Protein AF-A0A2N1M2T2-F1 (afdb_monomer)

Solvent-accessible surface area (backbone atoms only — not comparable to full-atom values): 7630 Å² total; per-residue (Å²): 140,86,80,86,90,78,88,78,86,73,83,74,72,93,41,18,54,54,51,22,52,52,52,50,52,54,31,55,76,70,73,38,65,90,68,71,78,62,50,74,43,65,86,53,77,50,49,57,47,14,41,56,45,35,30,55,51,28,55,74,72,73,36,94,60,53,50,88,79,28,59,38,70,33,64,72,51,53,52,52,53,52,52,52,51,54,54,47,59,59,53,77,72,46,72,96,47,77,66,66,70,73,65,70,75,88,60,94,85,65,62,49,73,68,54,48,54,47,51,68,75,77,106

Mean predicted aligned error: 10.52 Å

Organism: NCBI:txid588596

Secondary structure (DSSP, 8-state):
-----------S---HHHHHHHHHHHHHHTT-GGG-S-EEE-S-HHHHHHHHHHHHHHHHTT----HHHHEEE-HHHHHHHHHHHHHHHHHHTS-SSHHHHTT--S-TT---HHHHHHHHHH-

Foldseek 3Di:
DDDDQDDDDQPDDPALLSVLVVVVVSCVVVVCQQPQQADEDAPDPSVVVNLVNNVVVCVVVVHDDDSVRRYDHDPVNVVVVVVVVVVVVVVVLDPPDPVVVVPDPDDPSPPDPVSVVVVVVPD

Sequence (123 aa):
ENTTLDFSHIEGPHSGENLASKLFEVLKEFELLQKILGISTDNASNMNKMFSKFESICEYEGIEFIAKNQRVHCLAHIINLAVQNILKTLKEEAPENENEILQENTSASTLGVIAKVSYIIYN

Nearest PDB structures (foldseek):
  7eou-assembly1_B  TM=7.323E-01  e=1.071E+00  Homo sapiens
  3dbi-assembly2_B  TM=5.634E-01  e=4.120E+00  Escherichia coli K-12
  4kv7-assembly1_A  TM=5.532E-01  e=3.399E+00  Rhodopirellula baltica SH 1

InterPro domains:
  IPR012337 Ribonuclease H-like superfamily [SSF53098] (3-88)
  IPR052035 Zinc finger BED domain-containing [PTHR46481] (3-92)

Structure (mmCIF, N/CA/C/O backbone):
data_AF-A0A2N1M2T2-F1
#
_entry.id   AF-A0A2N1M2T2-F1
#
loop_
_atom_site.group_PDB
_atom_site.id
_atom_site.type_symbol
_atom_site.label_atom_id
_atom_site.label_alt_id
_atom_site.label_comp_id
_atom_site.label_asym_id
_atom_site.label_entity_id
_atom_site.label_seq_id
_atom_site.pdbx_PDB_ins_code
_atom_site.Cartn_x
_at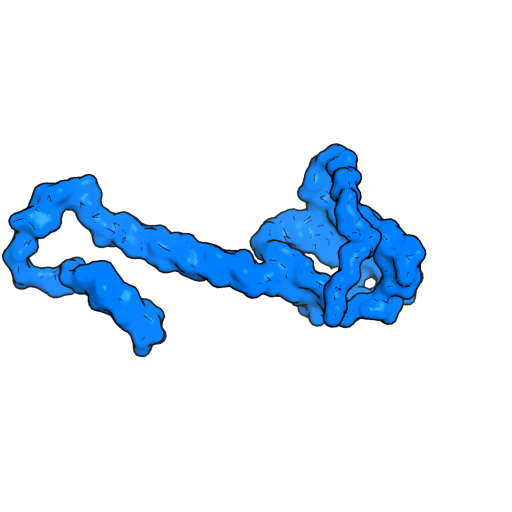om_site.Cartn_y
_atom_site.Cartn_z
_atom_site.occupancy
_atom_site.B_iso_or_equiv
_atom_site.auth_seq_id
_atom_site.auth_comp_id
_atom_site.auth_asym_id
_atom_site.auth_atom_id
_atom_site.pdbx_PDB_model_num
ATOM 1 N N . GLU A 1 1 ? -12.347 -15.871 -7.142 1.00 68.94 1 GLU A N 1
ATOM 2 C CA . GLU A 1 1 ? -13.357 -14.890 -7.584 1.00 68.94 1 GLU A CA 1
ATOM 3 C C . GLU A 1 1 ? -12.936 -13.535 -7.038 1.00 68.94 1 GLU A C 1
ATOM 5 O O . GLU A 1 1 ? -12.364 -13.514 -5.953 1.00 68.94 1 GLU A O 1
ATOM 10 N N . ASN A 1 2 ? -13.115 -12.455 -7.799 1.00 88.62 2 ASN A N 1
ATOM 11 C CA . ASN A 1 2 ? -12.691 -11.112 -7.396 1.00 88.62 2 ASN A CA 1
ATOM 12 C C . ASN A 1 2 ? -13.934 -10.239 -7.211 1.00 88.62 2 ASN A C 1
ATOM 14 O O . ASN A 1 2 ? -14.829 -10.286 -8.053 1.00 88.62 2 ASN A O 1
ATOM 18 N N . THR A 1 3 ? -13.950 -9.420 -6.159 1.00 95.25 3 THR A N 1
ATOM 19 C CA . THR A 1 3 ? -15.060 -8.510 -5.849 1.00 95.25 3 THR A CA 1
ATOM 20 C C . THR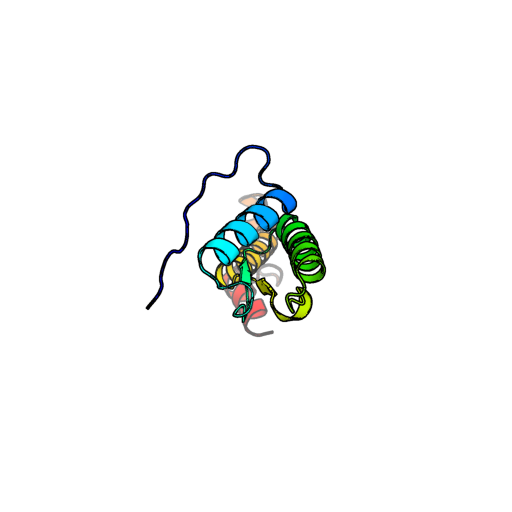 A 1 3 ? -14.548 -7.081 -5.788 1.00 95.25 3 THR A C 1
ATOM 22 O O . THR A 1 3 ? -13.612 -6.784 -5.046 1.00 95.25 3 THR A O 1
ATOM 25 N N . THR A 1 4 ? -15.169 -6.192 -6.557 1.00 96.19 4 THR A N 1
ATOM 26 C CA . THR A 1 4 ? -14.922 -4.751 -6.463 1.00 96.19 4 THR A CA 1
ATOM 27 C C . THR A 1 4 ? -15.640 -4.208 -5.235 1.00 96.19 4 THR A C 1
ATOM 29 O O . THR A 1 4 ? -16.852 -4.373 -5.125 1.00 96.19 4 THR A O 1
ATOM 32 N N . LEU A 1 5 ? -14.901 -3.570 -4.325 1.00 96.12 5 LEU A N 1
ATOM 33 C CA . LEU A 1 5 ? -15.486 -2.924 -3.146 1.00 96.12 5 LEU A CA 1
ATOM 34 C C . LEU A 1 5 ? -15.995 -1.521 -3.473 1.00 96.12 5 LEU A C 1
ATOM 36 O O . LEU A 1 5 ? -17.081 -1.148 -3.052 1.00 96.12 5 LEU A O 1
ATOM 40 N N . ASP A 1 6 ? -15.215 -0.758 -4.242 1.00 95.25 6 ASP A N 1
ATOM 41 C CA . ASP A 1 6 ? -15.530 0.630 -4.554 1.00 95.25 6 ASP A CA 1
ATOM 42 C C . ASP A 1 6 ? -14.866 1.087 -5.867 1.00 95.25 6 ASP A C 1
ATOM 44 O O . ASP A 1 6 ? -13.816 0.574 -6.267 1.00 95.25 6 ASP A O 1
ATOM 48 N N . PHE A 1 7 ? -15.484 2.068 -6.525 1.00 94.50 7 PHE A N 1
ATOM 49 C CA . PHE A 1 7 ? -14.933 2.838 -7.639 1.00 94.50 7 PHE A CA 1
ATOM 50 C C . PHE A 1 7 ? -15.254 4.318 -7.406 1.00 94.50 7 PHE A C 1
ATOM 52 O O . PHE A 1 7 ? -16.188 4.885 -7.975 1.00 94.50 7 PHE A O 1
ATOM 59 N N . SER A 1 8 ? -14.484 4.929 -6.512 1.00 87.31 8 SER A N 1
ATOM 60 C CA . SER A 1 8 ? -14.739 6.290 -6.056 1.00 87.31 8 SER A CA 1
ATOM 61 C C . SER A 1 8 ? -14.004 7.352 -6.859 1.00 87.31 8 SER A C 1
ATOM 63 O O . SER A 1 8 ? -12.833 7.210 -7.216 1.00 87.31 8 SER A O 1
ATOM 65 N N . HIS A 1 9 ? -14.683 8.481 -7.046 1.00 90.06 9 HIS A N 1
ATOM 66 C CA . HIS A 1 9 ? -14.057 9.731 -7.449 1.00 90.06 9 HIS A CA 1
ATOM 67 C C . HIS A 1 9 ? -13.401 10.393 -6.229 1.00 90.06 9 HIS A C 1
ATOM 69 O O . HIS A 1 9 ? -14.057 10.606 -5.210 1.00 90.06 9 HIS A O 1
ATOM 75 N N . ILE A 1 10 ? -12.111 10.718 -6.325 1.00 90.12 10 ILE A N 1
ATOM 76 C CA . ILE A 1 10 ? -11.381 11.421 -5.266 1.00 90.12 10 ILE A CA 1
ATOM 77 C C . ILE A 1 10 ? -11.436 12.912 -5.574 1.00 90.12 10 ILE A C 1
ATOM 79 O O . ILE A 1 10 ? -10.846 13.371 -6.548 1.00 90.12 10 ILE A O 1
ATOM 83 N N . GLU A 1 11 ? -12.152 13.669 -4.748 1.00 83.19 11 GLU A N 1
ATOM 84 C CA . GLU A 1 11 ? -12.212 15.120 -4.891 1.00 83.19 11 GLU A CA 1
ATOM 85 C C . GLU A 1 11 ? -10.881 15.776 -4.487 1.00 83.19 11 GLU A C 1
ATOM 87 O O . GLU A 1 11 ? -10.261 15.429 -3.479 1.00 83.19 11 GLU A O 1
ATOM 92 N N . GLY A 1 12 ? -10.441 16.758 -5.277 1.00 86.44 12 GLY A N 1
ATOM 93 C CA . GLY A 1 12 ? -9.180 17.462 -5.051 1.00 86.44 12 GLY A CA 1
ATOM 94 C C . GLY A 1 12 ? -7.952 16.732 -5.619 1.00 86.44 12 GLY A C 1
ATOM 95 O O . GLY A 1 12 ? -8.064 15.952 -6.563 1.00 86.44 12 GLY A O 1
ATOM 96 N N . PRO A 1 13 ? -6.738 17.022 -5.110 1.00 85.69 13 PRO A N 1
ATOM 97 C CA . PRO A 1 13 ? -5.515 16.411 -5.622 1.00 85.69 13 PRO A CA 1
ATOM 98 C C . PRO A 1 13 ? -5.500 14.894 -5.412 1.00 85.69 13 PRO A C 1
ATOM 100 O O . PRO A 1 13 ? -5.856 14.408 -4.339 1.00 85.69 13 PRO A O 1
ATOM 103 N N . HIS A 1 14 ? -4.971 14.145 -6.380 1.00 85.81 14 HIS A N 1
ATOM 104 C CA . HIS A 1 14 ? -4.688 12.708 -6.240 1.00 85.81 14 HIS A CA 1
ATOM 105 C C . HIS A 1 14 ? -3.413 12.466 -5.404 1.00 85.81 14 HIS A C 1
ATOM 107 O O . HIS A 1 14 ? -2.472 11.778 -5.816 1.00 85.81 14 HIS A O 1
ATOM 113 N N . SER A 1 15 ? -3.346 13.116 -4.241 1.00 91.94 15 SER A N 1
ATOM 114 C CA . SER A 1 15 ? -2.260 12.970 -3.281 1.00 91.94 15 SER A CA 1
ATOM 115 C C . SER A 1 15 ? -2.309 11.590 -2.625 1.00 91.94 15 SER A C 1
ATOM 117 O O . SER A 1 15 ? -3.355 10.938 -2.574 1.00 91.94 15 SER A O 1
ATOM 119 N N . GLY A 1 16 ? -1.166 11.138 -2.103 1.00 94.12 16 GLY A N 1
ATOM 120 C CA . GLY A 1 16 ? -1.122 9.874 -1.368 1.00 94.12 16 GLY A CA 1
ATOM 121 C C . GLY A 1 16 ? -2.008 9.917 -0.123 1.00 94.12 16 GLY A C 1
ATOM 122 O O . GLY A 1 16 ? -2.657 8.937 0.214 1.00 94.12 16 GLY A O 1
ATOM 123 N N . GLU A 1 17 ? -2.098 11.078 0.518 1.00 95.12 17 GLU A N 1
ATOM 124 C CA . GLU A 1 17 ? -2.895 11.301 1.714 1.00 95.12 17 GLU A CA 1
ATOM 125 C C . GLU A 1 17 ? -4.398 11.147 1.448 1.00 95.12 17 GLU A C 1
ATOM 127 O O . GLU A 1 17 ? -5.083 10.481 2.221 1.00 95.12 17 GLU A O 1
ATOM 132 N N . ASN A 1 18 ? -4.901 11.693 0.335 1.00 94.44 18 ASN A N 1
ATOM 133 C CA . ASN A 1 18 ? -6.310 11.553 -0.043 1.00 94.44 18 ASN A CA 1
ATOM 134 C C . ASN A 1 18 ? -6.652 10.101 -0.396 1.00 94.44 18 ASN A C 1
ATOM 136 O O . ASN A 1 18 ? -7.693 9.591 0.013 1.00 94.44 18 ASN A O 1
ATOM 140 N N . LEU A 1 19 ? -5.744 9.414 -1.096 1.00 95.69 19 LEU A N 1
ATOM 141 C CA . LEU A 1 19 ? -5.880 7.988 -1.392 1.00 95.69 19 LEU A CA 1
ATOM 142 C C . LEU A 1 19 ? -5.923 7.139 -0.117 1.00 95.69 19 LEU A C 1
ATOM 144 O O . LEU A 1 19 ? -6.746 6.234 -0.022 1.00 95.69 19 LEU A O 1
ATOM 148 N N . ALA A 1 20 ? -5.073 7.440 0.867 1.00 96.75 20 ALA A N 1
ATOM 149 C CA . ALA A 1 20 ? -5.023 6.714 2.133 1.00 96.75 20 ALA A CA 1
ATOM 150 C C . ALA A 1 20 ? -6.321 6.871 2.930 1.00 96.75 20 ALA A C 1
ATOM 152 O O . ALA A 1 20 ? -6.874 5.878 3.400 1.00 96.75 20 ALA A O 1
ATOM 153 N N . SER A 1 21 ? -6.828 8.104 3.042 1.00 95.81 21 SER A N 1
ATOM 154 C CA . SER A 1 21 ? -8.106 8.375 3.706 1.00 95.81 21 SER A CA 1
ATOM 155 C C . SER A 1 21 ? -9.248 7.634 3.017 1.00 95.81 21 SER A C 1
ATOM 157 O O . SER A 1 21 ? -10.021 6.950 3.683 1.00 95.81 21 SER A O 1
ATOM 159 N N . LYS A 1 22 ? -9.312 7.688 1.680 1.00 96.25 22 LYS A N 1
ATOM 160 C CA . LYS A 1 22 ? -10.385 7.023 0.941 1.00 96.25 22 LYS A CA 1
ATOM 161 C C . LYS A 1 22 ? -10.316 5.499 1.050 1.00 96.25 22 LYS A C 1
ATOM 163 O O . LYS A 1 22 ? -11.340 4.852 1.244 1.00 96.25 22 LYS A O 1
ATOM 168 N N . LEU A 1 23 ? -9.116 4.921 0.979 1.00 96.75 23 LEU A N 1
ATOM 169 C CA . LEU A 1 23 ? -8.913 3.488 1.192 1.00 96.75 23 LEU A CA 1
ATOM 170 C C . LEU A 1 23 ? -9.369 3.061 2.592 1.00 96.75 23 LEU A C 1
ATOM 172 O O . LEU A 1 23 ? -10.043 2.043 2.731 1.00 96.75 23 LEU A O 1
ATOM 176 N N . PHE A 1 24 ? -9.025 3.840 3.619 1.00 97.38 24 PHE A N 1
ATOM 177 C CA . PHE A 1 24 ? -9.447 3.571 4.989 1.00 97.38 24 PHE A CA 1
ATOM 178 C C . PHE A 1 24 ? -10.970 3.593 5.140 1.00 97.38 24 PHE A C 1
ATOM 180 O O . PHE A 1 24 ? -11.523 2.666 5.725 1.00 97.38 24 PHE A O 1
ATOM 187 N N . GLU A 1 25 ? -11.649 4.600 4.582 1.00 96.94 25 GLU A N 1
ATOM 188 C CA . GLU A 1 25 ? -13.115 4.693 4.601 1.00 96.94 25 GLU A CA 1
ATOM 189 C C . GLU A 1 25 ? -13.773 3.448 4.001 1.00 96.94 25 GLU A C 1
ATOM 191 O O . GLU A 1 25 ? -14.623 2.839 4.649 1.00 96.94 25 GLU A O 1
ATOM 196 N N . VAL A 1 26 ? -13.327 3.023 2.814 1.00 97.25 26 VAL A N 1
ATOM 197 C CA . VAL A 1 26 ? -13.857 1.826 2.145 1.00 97.25 26 VAL A CA 1
ATOM 198 C C . VAL A 1 26 ? -13.604 0.584 2.997 1.00 97.25 26 VAL A C 1
ATOM 200 O O . VAL A 1 26 ? -14.519 -0.175 3.293 1.00 97.25 26 VAL A O 1
ATOM 203 N N . LEU A 1 27 ? -12.375 0.362 3.467 1.00 97.31 27 LEU A N 1
ATOM 204 C CA . LEU A 1 27 ? -12.080 -0.822 4.280 1.00 97.31 27 LEU A CA 1
ATOM 205 C C . LEU A 1 27 ? -12.833 -0.825 5.619 1.00 97.31 27 LEU A C 1
ATOM 207 O O . LEU A 1 27 ? -13.135 -1.904 6.135 1.00 97.31 27 LEU A O 1
ATOM 211 N N . LYS A 1 28 ? -13.141 0.352 6.177 1.00 97.44 28 LYS A N 1
ATOM 212 C CA . LYS A 1 28 ? -13.965 0.504 7.381 1.00 97.44 28 LYS A CA 1
ATOM 213 C C . LYS A 1 28 ? -15.420 0.137 7.112 1.00 97.44 28 LYS A C 1
ATOM 215 O O . LYS A 1 28 ? -15.982 -0.633 7.882 1.00 97.44 28 LYS A O 1
ATOM 220 N N . GLU A 1 29 ? -15.996 0.641 6.022 1.00 97.62 29 GLU A N 1
ATOM 221 C CA . GLU A 1 29 ? -17.377 0.363 5.605 1.00 97.62 29 GLU A CA 1
ATOM 222 C C . GLU A 1 29 ? -17.632 -1.138 5.413 1.00 97.62 29 GLU A C 1
ATOM 224 O O . GLU A 1 29 ? -18.667 -1.651 5.827 1.00 97.62 29 GLU A O 1
ATOM 229 N N . PHE A 1 30 ? -16.655 -1.856 4.855 1.00 97.25 30 PHE A N 1
ATOM 230 C CA . PHE A 1 30 ? -16.749 -3.298 4.612 1.00 97.25 30 PHE A CA 1
ATOM 231 C C . PHE A 1 30 ? -16.214 -4.174 5.765 1.00 97.25 30 PHE A C 1
ATOM 233 O O . PHE A 1 30 ? -16.140 -5.393 5.615 1.00 97.25 30 PHE A O 1
ATOM 240 N N . GLU A 1 31 ? -15.820 -3.589 6.903 1.00 97.31 31 GLU A N 1
ATOM 241 C CA . GLU A 1 31 ? -15.265 -4.310 8.066 1.00 97.31 31 GLU A CA 1
ATOM 242 C C . GLU A 1 31 ? -14.027 -5.181 7.731 1.00 97.31 31 GLU A C 1
ATOM 244 O O . GLU A 1 31 ? -13.848 -6.305 8.222 1.00 97.31 31 GLU A O 1
ATOM 249 N N . LEU A 1 32 ? -13.146 -4.660 6.870 1.00 97.06 32 LEU A N 1
ATOM 250 C CA . LEU A 1 32 ? -11.962 -5.358 6.348 1.00 97.06 32 LEU A CA 1
ATOM 251 C C . LEU A 1 32 ? -10.633 -4.885 6.944 1.00 97.06 32 LEU A C 1
ATOM 253 O O . LEU A 1 32 ? -9.606 -5.509 6.687 1.00 97.06 32 LEU A O 1
ATOM 257 N N . LEU A 1 33 ? -10.631 -3.825 7.754 1.00 96.75 33 LEU A N 1
ATOM 258 C CA . LEU A 1 33 ? -9.409 -3.221 8.301 1.00 96.75 33 LEU A CA 1
ATOM 259 C C . LEU A 1 33 ? -8.496 -4.213 9.047 1.00 96.75 33 LEU A C 1
ATOM 261 O O . LEU A 1 33 ? -7.282 -4.138 8.914 1.00 96.75 33 LEU A O 1
ATOM 265 N N . GLN A 1 34 ? -9.067 -5.184 9.765 1.00 95.75 34 GLN A N 1
ATOM 266 C CA . GLN A 1 34 ? -8.315 -6.215 10.505 1.00 95.75 34 GLN A CA 1
ATOM 267 C C . GLN A 1 34 ? -7.960 -7.452 9.654 1.00 95.75 34 GLN A C 1
ATOM 269 O O . GLN A 1 34 ? -7.448 -8.444 10.165 1.00 95.75 34 GLN A O 1
ATOM 274 N N . LYS A 1 35 ? -8.289 -7.445 8.356 1.00 95.75 35 LYS A N 1
ATOM 275 C CA . LYS A 1 35 ? -8.159 -8.596 7.442 1.00 95.75 35 LYS A CA 1
ATOM 276 C C . LYS A 1 35 ? -7.229 -8.296 6.263 1.00 95.75 35 LYS A C 1
ATOM 278 O O . LYS A 1 35 ? -7.292 -8.962 5.229 1.00 95.75 35 LYS A O 1
ATOM 283 N N . ILE A 1 36 ? -6.371 -7.287 6.400 1.00 95.75 36 ILE A N 1
ATOM 284 C CA . ILE A 1 36 ? -5.468 -6.847 5.337 1.00 95.75 36 ILE A CA 1
ATOM 285 C C . ILE A 1 36 ? -4.241 -7.762 5.297 1.00 95.75 36 ILE A C 1
ATOM 287 O O . ILE A 1 36 ? -3.316 -7.626 6.095 1.00 95.75 36 ILE A O 1
ATOM 291 N N . LEU A 1 37 ? -4.202 -8.671 4.322 1.00 95.81 37 LEU A N 1
ATOM 292 C CA . LEU A 1 37 ? -3.001 -9.469 4.046 1.00 95.81 37 LEU A CA 1
ATOM 293 C C . LEU A 1 37 ? -1.936 -8.660 3.296 1.00 95.81 37 LEU A C 1
ATOM 295 O O . LEU A 1 37 ? -0.745 -8.799 3.550 1.00 95.81 37 LEU A O 1
ATOM 299 N N . GLY A 1 38 ? -2.364 -7.825 2.353 1.00 95.94 38 GLY A N 1
ATOM 300 C CA . GLY A 1 38 ? -1.477 -7.000 1.551 1.00 95.94 38 GLY A CA 1
ATOM 301 C C . GLY A 1 38 ? -2.252 -6.115 0.587 1.00 95.94 38 GLY A C 1
ATOM 302 O O . GLY A 1 38 ? -3.375 -6.434 0.196 1.00 95.94 38 GLY A O 1
ATOM 303 N N . ILE A 1 39 ? -1.647 -4.995 0.210 1.00 96.81 39 ILE A N 1
ATOM 304 C CA . ILE A 1 39 ? -2.211 -4.014 -0.714 1.00 96.81 39 ILE A CA 1
ATOM 305 C C . ILE A 1 39 ? -1.255 -3.892 -1.893 1.00 96.81 39 ILE A C 1
ATOM 307 O O . ILE A 1 39 ? -0.069 -3.594 -1.710 1.00 96.81 39 ILE A O 1
ATOM 311 N N . SER A 1 40 ? -1.776 -4.111 -3.105 1.00 95.62 40 SER A N 1
ATOM 312 C CA . SER A 1 40 ? -1.005 -3.910 -4.328 1.00 95.62 40 SER A CA 1
ATOM 313 C C . SER A 1 40 ? -1.333 -2.584 -5.001 1.00 95.62 40 SER A C 1
ATOM 315 O O . SER A 1 40 ? -2.497 -2.285 -5.253 1.00 95.62 40 SER A O 1
ATOM 317 N N . THR A 1 41 ? -0.298 -1.802 -5.307 1.00 95.31 41 THR A N 1
ATOM 318 C CA .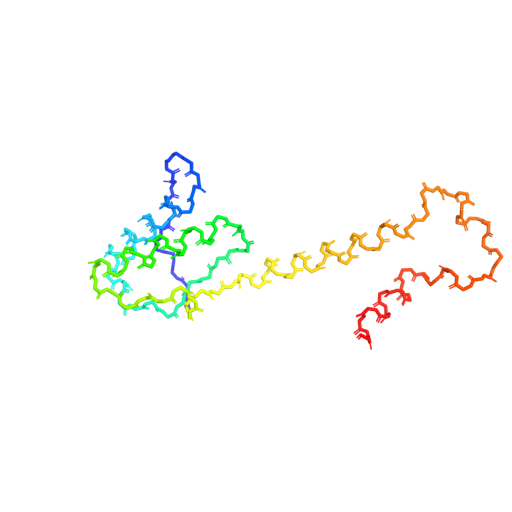 THR A 1 41 ? -0.401 -0.519 -6.020 1.00 95.31 41 THR A CA 1
ATOM 319 C C . THR A 1 41 ? 0.634 -0.450 -7.136 1.00 95.31 41 THR A C 1
ATOM 321 O O . THR A 1 41 ? 1.576 -1.245 -7.174 1.00 95.31 41 THR A O 1
ATOM 324 N N . ASP A 1 42 ? 0.510 0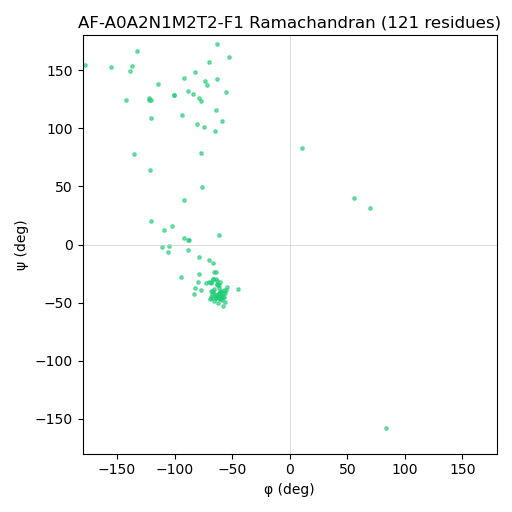.515 -8.042 1.00 92.44 42 ASP A N 1
ATOM 325 C CA . ASP A 1 42 ? 1.590 0.816 -8.982 1.00 92.44 42 ASP A CA 1
ATOM 326 C C . ASP A 1 42 ? 2.866 1.306 -8.257 1.00 92.44 42 ASP A C 1
ATOM 328 O O . ASP A 1 42 ? 2.904 1.492 -7.033 1.00 92.44 42 ASP A O 1
ATOM 332 N N . ASN A 1 43 ? 3.958 1.460 -9.011 1.00 88.38 43 ASN A N 1
ATOM 333 C CA . ASN A 1 43 ? 5.236 1.932 -8.474 1.00 88.38 43 ASN A CA 1
ATOM 334 C C . ASN A 1 43 ? 5.377 3.461 -8.572 1.00 88.38 43 ASN A C 1
ATOM 336 O O . ASN A 1 43 ? 6.450 3.972 -8.890 1.00 88.38 43 ASN A O 1
ATOM 340 N N . ALA A 1 44 ? 4.295 4.201 -8.335 1.00 89.00 44 ALA A N 1
ATOM 341 C CA . ALA A 1 44 ? 4.333 5.655 -8.335 1.00 89.00 44 ALA A CA 1
ATOM 342 C C . ALA A 1 44 ? 4.826 6.208 -6.984 1.00 89.00 44 ALA A C 1
ATOM 344 O O . ALA A 1 44 ? 4.600 5.637 -5.914 1.00 89.00 44 ALA A O 1
ATOM 345 N N . SER A 1 45 ? 5.513 7.352 -7.014 1.00 88.25 45 SER A N 1
ATOM 346 C CA . SER A 1 45 ? 6.117 7.956 -5.816 1.00 88.25 45 SER A CA 1
ATOM 347 C C . SER A 1 45 ? 5.082 8.436 -4.792 1.00 88.25 45 SER A C 1
ATOM 349 O O . SER A 1 45 ? 5.344 8.403 -3.589 1.00 88.25 45 SER A O 1
ATOM 351 N N . ASN A 1 46 ? 3.889 8.834 -5.239 1.00 90.44 46 ASN A N 1
ATOM 352 C CA . ASN A 1 46 ? 2.769 9.193 -4.365 1.00 90.44 46 ASN A CA 1
ATOM 353 C C . ASN A 1 46 ? 2.240 7.991 -3.562 1.00 90.44 46 ASN A C 1
ATOM 355 O O . ASN A 1 46 ? 1.730 8.203 -2.462 1.00 90.44 46 ASN A O 1
ATOM 359 N N . MET A 1 47 ? 2.438 6.749 -4.025 1.00 94.38 47 MET A N 1
ATOM 360 C CA . MET A 1 47 ? 2.093 5.559 -3.239 1.00 94.38 47 MET A CA 1
ATOM 361 C C . MET A 1 47 ? 2.916 5.469 -1.953 1.00 94.38 47 MET A C 1
ATOM 363 O O . MET A 1 47 ? 2.391 5.030 -0.939 1.00 94.38 47 MET A O 1
ATOM 367 N N . ASN A 1 48 ? 4.160 5.965 -1.930 1.00 94.44 48 ASN A N 1
ATOM 368 C CA . ASN A 1 48 ? 4.945 6.012 -0.690 1.00 94.44 48 ASN A CA 1
ATOM 369 C C . ASN A 1 48 ? 4.233 6.848 0.386 1.00 94.44 48 ASN A C 1
ATOM 371 O O . ASN A 1 48 ? 4.098 6.404 1.521 1.00 94.44 48 ASN A O 1
ATOM 375 N N . LYS A 1 49 ? 3.721 8.027 0.007 1.00 95.88 49 LYS A N 1
ATOM 376 C CA . LYS A 1 49 ? 2.954 8.896 0.913 1.00 95.88 49 LYS A CA 1
ATOM 377 C C . LYS A 1 49 ? 1.635 8.257 1.337 1.00 95.88 49 LYS A C 1
ATOM 379 O O . LYS A 1 49 ? 1.259 8.377 2.498 1.00 95.88 49 LYS A O 1
ATOM 384 N N . MET A 1 50 ? 0.965 7.563 0.413 1.00 97.06 50 MET A N 1
ATOM 385 C CA . MET A 1 50 ? -0.270 6.833 0.703 1.00 97.06 50 MET A CA 1
ATOM 386 C C . MET A 1 50 ? -0.050 5.794 1.801 1.00 97.06 50 MET A C 1
ATOM 388 O O . MET A 1 50 ? -0.718 5.850 2.827 1.00 97.06 50 MET A O 1
ATOM 392 N N . PHE A 1 51 ? 0.944 4.919 1.641 1.00 98.00 51 PHE A N 1
ATOM 393 C CA . PHE A 1 51 ? 1.239 3.883 2.628 1.00 98.00 51 PHE A CA 1
ATOM 394 C C . PHE A 1 51 ? 1.665 4.456 3.982 1.00 98.00 51 PHE A C 1
ATOM 396 O O . PHE A 1 51 ? 1.158 3.992 4.997 1.00 98.00 51 PHE A O 1
ATOM 403 N N . SER A 1 52 ? 2.522 5.485 4.014 1.00 97.56 52 SER A N 1
ATOM 404 C CA . SER A 1 52 ? 2.896 6.139 5.277 1.00 97.56 52 SER A CA 1
ATOM 405 C C . SER A 1 52 ? 1.687 6.746 5.987 1.00 97.56 52 SER A C 1
ATOM 407 O O . SER A 1 52 ? 1.538 6.592 7.194 1.00 97.56 52 SER A O 1
ATOM 409 N N . LYS A 1 53 ? 0.790 7.411 5.247 1.00 97.88 53 LYS A N 1
ATOM 410 C CA . LYS A 1 53 ? -0.421 7.991 5.832 1.00 97.88 53 LYS A CA 1
ATOM 411 C C . LYS A 1 53 ? -1.388 6.910 6.315 1.00 97.88 53 LYS A C 1
ATOM 413 O O . LYS A 1 53 ? -1.954 7.064 7.393 1.00 97.88 53 LYS A O 1
ATOM 418 N N . PHE A 1 54 ? -1.577 5.849 5.536 1.00 98.31 54 PHE A N 1
ATOM 419 C CA . PHE A 1 54 ? -2.466 4.743 5.880 1.00 98.31 54 PHE A CA 1
ATOM 420 C C . PHE A 1 54 ? -1.977 3.998 7.128 1.00 98.31 54 PHE A C 1
ATOM 422 O O . PHE A 1 54 ? -2.761 3.782 8.042 1.00 98.31 54 PHE A O 1
ATOM 429 N N . GLU A 1 55 ? -0.674 3.720 7.221 1.00 98.31 55 GLU A N 1
ATOM 430 C CA . GLU A 1 55 ? -0.036 3.138 8.409 1.00 98.31 55 GLU A CA 1
ATOM 431 C C . GLU A 1 55 ? -0.270 3.997 9.661 1.00 98.31 55 GLU A C 1
ATOM 433 O O . GLU A 1 55 ? -0.719 3.474 10.676 1.00 98.31 55 GLU A O 1
ATOM 438 N N . SER A 1 56 ? -0.103 5.324 9.574 1.00 98.31 56 SER A N 1
ATOM 439 C CA . SER A 1 56 ? -0.417 6.225 10.697 1.00 98.31 56 SER A CA 1
ATOM 440 C C . SER A 1 56 ? -1.902 6.231 11.089 1.00 98.31 56 SER A C 1
ATOM 442 O O . SER A 1 56 ? -2.222 6.394 12.264 1.00 98.31 56 SER A O 1
ATOM 444 N N . ILE A 1 57 ? -2.822 6.094 10.125 1.00 98.19 57 ILE A N 1
ATOM 445 C CA . ILE A 1 57 ? -4.262 5.989 10.420 1.00 98.19 57 ILE A CA 1
ATOM 446 C C . ILE A 1 57 ? -4.551 4.660 11.132 1.00 98.19 57 ILE A C 1
ATOM 448 O O . ILE A 1 57 ? -5.260 4.647 12.135 1.00 98.19 57 ILE A O 1
ATOM 452 N N . CYS A 1 58 ? -3.982 3.554 10.645 1.00 97.81 58 CYS A N 1
ATOM 453 C CA . CYS A 1 58 ? -4.129 2.241 11.265 1.00 97.81 58 CYS A CA 1
ATOM 454 C C . CYS A 1 58 ? -3.585 2.220 12.697 1.00 97.81 58 CYS A C 1
ATOM 456 O O . CYS A 1 58 ? -4.275 1.732 13.587 1.00 97.81 58 CYS A O 1
ATOM 458 N N . GLU A 1 59 ? -2.408 2.803 12.935 1.00 97.44 59 GLU A N 1
ATOM 459 C CA . GLU A 1 59 ? -1.819 2.915 14.274 1.00 97.44 59 GLU A CA 1
ATOM 460 C C . GLU A 1 59 ? -2.748 3.666 15.240 1.00 97.44 59 GLU A C 1
ATOM 462 O O . GLU A 1 59 ? -3.001 3.194 16.348 1.00 97.44 59 GLU A O 1
ATOM 467 N N . TYR A 1 60 ? -3.319 4.793 14.801 1.00 97.38 60 TYR A N 1
ATOM 468 C CA . TYR A 1 60 ? -4.265 5.575 15.602 1.00 97.38 60 TYR A CA 1
ATOM 469 C C . TYR A 1 60 ? -5.538 4.790 15.966 1.00 97.38 60 TYR A C 1
ATOM 471 O O . TYR A 1 60 ? -6.046 4.916 17.078 1.00 97.38 60 TYR A O 1
ATOM 479 N N . GLU A 1 61 ? -6.037 3.956 15.053 1.00 96.75 61 GLU A N 1
ATOM 480 C CA . GLU A 1 61 ? -7.251 3.148 15.245 1.00 96.75 61 GLU A CA 1
ATOM 481 C C . GLU A 1 61 ? -6.964 1.770 15.886 1.00 96.75 61 GLU A C 1
ATOM 483 O O . GLU A 1 61 ? -7.878 0.959 16.040 1.00 96.75 61 GLU A O 1
ATOM 488 N N . GLY A 1 62 ? -5.711 1.480 16.264 1.00 96.75 62 GLY A N 1
ATOM 489 C CA . GLY A 1 62 ? -5.321 0.206 16.880 1.00 96.75 62 GLY A CA 1
ATOM 490 C C . GLY A 1 62 ? -5.375 -0.994 15.925 1.00 96.75 62 GLY A C 1
ATOM 491 O O . GLY A 1 62 ? -5.684 -2.112 16.342 1.00 96.75 62 GLY A O 1
ATOM 492 N N . ILE A 1 63 ? -5.116 -0.769 14.638 1.00 96.88 63 ILE A N 1
ATOM 493 C CA . ILE A 1 63 ? -5.090 -1.789 13.584 1.00 96.88 63 ILE A CA 1
ATOM 494 C C . ILE A 1 63 ? -3.638 -2.158 13.288 1.00 96.88 63 ILE A C 1
ATOM 496 O O . ILE A 1 63 ? -2.811 -1.289 13.011 1.00 96.88 63 ILE A O 1
ATOM 500 N N . GLU A 1 64 ? -3.332 -3.455 13.300 1.00 95.94 64 GLU A N 1
ATOM 501 C CA . GLU A 1 64 ? -2.003 -3.944 12.938 1.00 95.94 64 GLU A CA 1
ATOM 502 C C . GLU A 1 64 ? -1.802 -3.858 11.420 1.00 95.94 64 GLU A C 1
ATOM 504 O O . GLU A 1 64 ? -2.282 -4.687 10.643 1.00 95.94 64 GLU A O 1
ATOM 509 N N . PHE A 1 65 ? -1.077 -2.831 10.991 1.00 97.19 65 PHE A N 1
ATOM 510 C CA . PHE A 1 65 ? -0.665 -2.662 9.609 1.00 97.19 65 PHE A CA 1
ATOM 511 C C . PHE A 1 65 ? 0.746 -2.083 9.564 1.00 97.19 65 PHE A C 1
ATOM 513 O O . PHE A 1 65 ? 1.004 -1.025 10.128 1.00 97.19 65 PHE A O 1
ATOM 520 N N . ILE A 1 66 ? 1.652 -2.774 8.875 1.00 96.81 66 ILE A N 1
ATOM 521 C CA . ILE A 1 66 ? 3.033 -2.366 8.643 1.00 96.81 66 ILE A CA 1
ATOM 522 C C . ILE A 1 66 ? 3.246 -2.275 7.135 1.00 96.81 66 ILE A C 1
ATOM 524 O O . ILE A 1 66 ? 3.351 -3.290 6.435 1.00 96.81 66 ILE A O 1
ATOM 528 N N . ALA A 1 67 ? 3.381 -1.053 6.623 1.00 96.19 67 ALA A N 1
ATOM 529 C CA . ALA A 1 6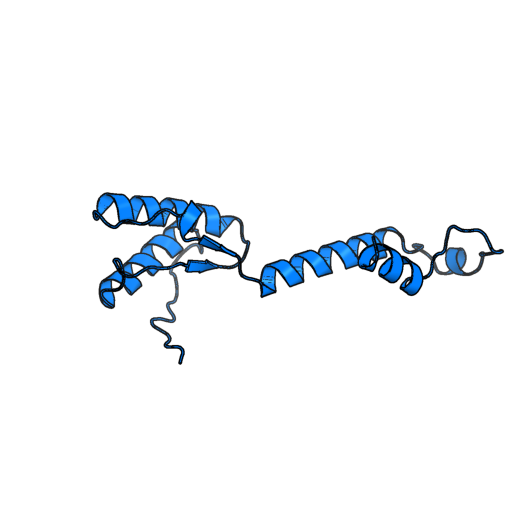7 ? 3.479 -0.782 5.191 1.00 96.19 67 ALA A CA 1
ATOM 530 C C . ALA A 1 67 ? 4.617 -1.572 4.530 1.00 96.19 67 ALA A C 1
ATOM 532 O O . ALA A 1 67 ? 4.461 -2.107 3.434 1.00 96.19 67 ALA A O 1
ATOM 533 N N . LYS A 1 68 ? 5.755 -1.699 5.220 1.00 95.56 68 LYS A N 1
ATOM 534 C CA . LYS A 1 68 ? 6.921 -2.455 4.741 1.00 95.56 68 LYS A CA 1
ATOM 535 C C . LYS A 1 68 ? 6.622 -3.940 4.493 1.00 95.56 68 LYS A C 1
ATOM 537 O O . LYS A 1 68 ? 7.231 -4.530 3.607 1.00 95.56 68 LYS A O 1
ATOM 542 N N . ASN A 1 69 ? 5.714 -4.530 5.267 1.00 95.75 69 ASN A N 1
ATOM 543 C CA . ASN A 1 69 ? 5.411 -5.960 5.213 1.00 95.75 69 ASN A CA 1
ATOM 544 C C . ASN A 1 69 ? 4.222 -6.267 4.293 1.00 95.75 69 ASN A C 1
ATOM 546 O O . ASN A 1 69 ? 4.151 -7.355 3.733 1.00 95.75 69 ASN A O 1
ATOM 550 N N . GLN A 1 70 ? 3.295 -5.317 4.144 1.00 95.94 70 GLN A N 1
ATOM 551 C CA . GLN A 1 70 ? 2.014 -5.523 3.458 1.00 95.94 70 GLN A CA 1
ATOM 552 C C . GLN A 1 70 ? 1.897 -4.763 2.127 1.00 95.94 70 GLN A C 1
ATOM 554 O O . GLN A 1 70 ? 0.894 -4.909 1.429 1.00 95.94 70 GLN A O 1
ATOM 559 N N . ARG A 1 71 ? 2.897 -3.972 1.721 1.00 95.62 71 ARG A N 1
ATOM 560 C CA . ARG A 1 71 ? 2.923 -3.333 0.398 1.00 95.62 71 ARG A CA 1
ATOM 561 C C . ARG A 1 71 ? 3.468 -4.273 -0.674 1.00 95.62 71 ARG A C 1
ATOM 563 O O . ARG A 1 71 ? 4.583 -4.773 -0.564 1.00 95.62 71 ARG A O 1
ATOM 570 N N . VAL A 1 72 ? 2.730 -4.401 -1.777 1.00 95.19 72 VAL A N 1
ATOM 571 C CA . VAL A 1 72 ? 3.142 -5.165 -2.963 1.00 95.19 72 VAL A CA 1
ATOM 572 C C . VAL A 1 72 ? 3.143 -4.267 -4.201 1.00 95.19 72 VAL A C 1
ATOM 574 O O . VAL A 1 72 ? 2.133 -3.670 -4.561 1.00 95.19 72 VAL A O 1
ATOM 577 N N . HIS A 1 73 ? 4.262 -4.180 -4.914 1.00 94.00 73 HIS A N 1
ATOM 578 C CA . HIS A 1 73 ? 4.298 -3.443 -6.180 1.00 94.00 73 HIS A CA 1
ATOM 579 C C . HIS A 1 73 ? 3.580 -4.220 -7.291 1.00 94.00 73 HIS A C 1
ATOM 581 O O . HIS A 1 73 ? 3.714 -5.438 -7.402 1.00 94.00 73 HIS A O 1
ATOM 587 N N . CYS A 1 74 ? 2.838 -3.515 -8.143 1.00 95.44 74 CYS A N 1
ATOM 588 C CA . CYS A 1 74 ? 2.141 -4.107 -9.278 1.00 95.44 74 CYS A CA 1
ATOM 589 C C . CYS A 1 74 ? 3.144 -4.687 -10.287 1.00 95.44 74 CYS A C 1
ATOM 591 O O . CYS A 1 74 ? 3.893 -3.945 -10.928 1.00 95.44 74 CYS A O 1
ATOM 593 N N . LEU A 1 75 ? 3.119 -6.011 -10.475 1.00 93.75 75 LEU A N 1
ATOM 594 C CA . LEU A 1 75 ? 4.031 -6.721 -11.378 1.00 93.75 75 LEU A CA 1
ATOM 595 C C . LEU A 1 75 ? 3.975 -6.182 -12.813 1.00 93.75 75 LEU A C 1
ATOM 597 O O . LEU A 1 75 ? 5.015 -5.982 -13.434 1.00 93.75 75 LEU A O 1
ATOM 601 N N . ALA A 1 76 ? 2.777 -5.891 -13.327 1.00 91.81 76 ALA A N 1
ATOM 602 C CA . ALA A 1 76 ? 2.614 -5.344 -14.673 1.00 91.81 76 ALA A CA 1
ATOM 603 C C . ALA A 1 76 ? 3.345 -4.000 -14.834 1.00 91.81 76 ALA A C 1
ATOM 605 O O . ALA A 1 76 ? 4.003 -3.764 -15.847 1.00 91.81 76 ALA A O 1
ATOM 606 N N . HIS A 1 77 ? 3.291 -3.144 -13.811 1.00 89.62 77 HIS A N 1
ATOM 607 C CA . HIS A 1 77 ? 4.004 -1.873 -13.822 1.00 89.62 77 HIS A CA 1
ATOM 608 C C . HIS A 1 77 ? 5.527 -2.074 -13.767 1.00 89.62 77 HIS A C 1
ATOM 610 O O . HIS A 1 77 ? 6.254 -1.401 -14.495 1.00 89.62 77 HIS A O 1
ATOM 616 N N . ILE A 1 78 ? 6.018 -3.028 -12.968 1.00 92.75 78 ILE A N 1
ATOM 617 C CA . ILE A 1 78 ? 7.448 -3.377 -12.916 1.00 92.75 78 ILE A CA 1
ATOM 618 C C . ILE A 1 78 ? 7.951 -3.877 -14.277 1.00 92.75 78 ILE A C 1
ATOM 620 O O . ILE A 1 78 ? 8.990 -3.416 -14.747 1.00 92.75 78 ILE A O 1
ATOM 624 N N . ILE A 1 79 ? 7.196 -4.755 -14.945 1.00 93.44 79 ILE A N 1
ATOM 625 C CA . ILE A 1 79 ? 7.530 -5.241 -16.292 1.00 93.44 79 ILE A CA 1
ATOM 626 C C . ILE A 1 79 ? 7.588 -4.074 -17.282 1.00 93.44 79 ILE A C 1
ATOM 628 O O . ILE A 1 79 ? 8.544 -3.960 -18.046 1.00 93.44 79 ILE A O 1
ATOM 632 N N . ASN A 1 80 ? 6.603 -3.176 -17.243 1.00 92.38 80 ASN A N 1
ATOM 633 C CA . ASN A 1 80 ? 6.583 -2.000 -18.107 1.00 92.38 80 ASN A CA 1
ATOM 634 C C . ASN A 1 80 ? 7.814 -1.097 -17.888 1.00 92.38 80 ASN A C 1
ATOM 636 O O . ASN A 1 80 ? 8.438 -0.683 -18.861 1.00 92.38 80 ASN A O 1
ATOM 640 N N . LEU A 1 81 ? 8.217 -0.843 -16.637 1.00 91.50 81 LEU A N 1
ATOM 641 C CA . LEU A 1 81 ? 9.438 -0.081 -16.341 1.00 91.50 81 LEU A CA 1
ATOM 642 C C . LEU A 1 81 ? 10.701 -0.774 -16.871 1.00 91.50 81 LEU A C 1
ATOM 644 O O . LEU A 1 81 ? 11.558 -0.118 -17.462 1.00 91.50 81 LEU A O 1
ATOM 648 N N . ALA A 1 82 ? 10.808 -2.095 -16.703 1.00 92.38 82 ALA A N 1
ATOM 649 C CA . ALA A 1 82 ? 11.940 -2.863 -17.215 1.00 92.38 82 ALA A CA 1
ATOM 650 C C . ALA A 1 82 ? 12.048 -2.758 -18.747 1.00 92.38 82 ALA A C 1
ATOM 652 O O . ALA A 1 82 ? 13.116 -2.446 -19.271 1.00 92.38 82 ALA A O 1
ATOM 653 N N . VAL A 1 83 ? 10.933 -2.933 -19.463 1.00 91.25 83 VAL A N 1
ATOM 654 C CA . VAL A 1 83 ? 10.889 -2.811 -20.929 1.00 91.25 83 VAL A CA 1
ATOM 655 C C . VAL A 1 83 ? 11.245 -1.397 -21.384 1.00 91.25 83 VAL A C 1
ATOM 657 O O . VAL A 1 83 ? 12.032 -1.240 -22.314 1.00 91.25 83 VAL A O 1
ATOM 660 N N . GLN A 1 84 ? 10.712 -0.361 -20.730 1.00 90.00 84 GLN A N 1
ATOM 661 C CA . GLN A 1 84 ? 11.034 1.027 -21.074 1.00 90.00 84 GLN A CA 1
ATOM 662 C C . GLN A 1 84 ? 12.527 1.330 -20.914 1.00 90.00 84 GLN A C 1
ATOM 664 O O . GLN A 1 84 ? 13.111 1.971 -21.788 1.00 90.00 84 GLN A O 1
ATOM 669 N N . ASN A 1 85 ? 13.158 0.826 -19.850 1.00 88.62 85 ASN A N 1
ATOM 670 C CA . ASN A 1 85 ? 14.598 0.975 -19.646 1.00 88.62 85 ASN A CA 1
ATOM 671 C C . ASN A 1 85 ? 15.405 0.266 -20.741 1.00 88.62 85 ASN A C 1
ATOM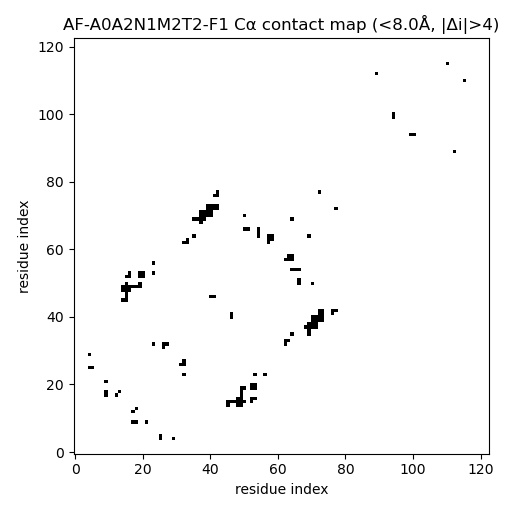 673 O O . ASN A 1 85 ? 16.294 0.881 -21.322 1.00 88.62 85 ASN A O 1
ATOM 677 N N . ILE A 1 86 ? 15.053 -0.979 -21.085 1.00 86.38 86 ILE A N 1
ATOM 678 C CA . ILE A 1 86 ? 15.715 -1.727 -22.168 1.00 86.38 86 ILE A CA 1
ATOM 679 C C . ILE A 1 86 ? 15.598 -0.969 -23.495 1.00 86.38 86 ILE A C 1
ATOM 681 O O . ILE A 1 86 ? 16.589 -0.770 -24.193 1.00 86.38 86 ILE A O 1
ATOM 685 N N . LEU A 1 87 ? 14.395 -0.501 -23.841 1.00 86.19 87 LEU A N 1
ATOM 686 C CA . LEU A 1 87 ? 14.167 0.245 -25.080 1.00 86.19 87 LEU A CA 1
ATOM 687 C C . LEU A 1 87 ? 14.944 1.563 -25.122 1.00 86.19 87 LEU A C 1
ATOM 689 O O . LEU A 1 87 ? 15.375 1.972 -26.198 1.00 86.19 87 LEU A O 1
ATOM 693 N N . LYS A 1 88 ? 15.120 2.231 -23.978 1.00 84.44 88 LYS A N 1
ATOM 694 C CA . LYS A 1 88 ? 15.908 3.460 -23.886 1.00 84.44 88 LYS A CA 1
ATOM 695 C C . LYS A 1 88 ? 17.386 3.192 -24.173 1.00 84.44 88 LYS A C 1
ATOM 697 O O . LYS A 1 88 ? 17.939 3.854 -25.043 1.00 84.44 88 LYS A O 1
ATOM 702 N N . THR A 1 89 ? 17.977 2.173 -23.547 1.00 79.69 89 THR A N 1
ATOM 703 C CA . THR A 1 89 ? 19.364 1.757 -23.822 1.00 79.69 89 THR A CA 1
ATOM 704 C C . THR A 1 89 ? 19.567 1.397 -25.293 1.00 79.69 89 THR A C 1
ATOM 706 O O . THR A 1 89 ? 20.544 1.808 -25.905 1.00 79.69 89 THR A O 1
ATOM 709 N N . LEU A 1 90 ? 18.612 0.687 -25.900 1.00 77.75 90 LEU A N 1
ATOM 710 C CA . LEU A 1 90 ? 18.697 0.330 -27.319 1.00 77.75 90 LEU A CA 1
ATOM 711 C C . LEU A 1 90 ? 18.599 1.541 -28.261 1.00 77.75 90 LEU A C 1
ATOM 713 O O . LEU A 1 90 ? 19.155 1.493 -29.355 1.00 77.75 90 LEU A O 1
ATOM 717 N N . LYS A 1 91 ? 17.883 2.604 -27.868 1.00 70.88 91 LYS A N 1
ATOM 718 C CA . LYS A 1 91 ? 17.729 3.833 -28.664 1.00 70.88 91 LYS A CA 1
ATOM 719 C C . LYS A 1 91 ? 18.903 4.796 -28.526 1.00 70.88 91 LYS A C 1
ATOM 721 O O . LYS A 1 91 ? 19.257 5.422 -29.513 1.00 70.88 91 LYS A O 1
ATOM 726 N N . GLU A 1 92 ? 19.488 4.922 -27.337 1.00 61.16 92 GLU A N 1
ATOM 727 C CA . GLU A 1 92 ? 20.648 5.800 -27.093 1.00 61.16 92 GLU A CA 1
ATOM 728 C C . GLU A 1 92 ? 21.915 5.323 -27.829 1.00 61.16 92 GLU A C 1
ATOM 730 O O . GLU A 1 92 ? 22.845 6.096 -28.022 1.00 61.16 92 GLU A O 1
ATOM 735 N N . GLU A 1 93 ? 21.931 4.071 -28.291 1.00 54.44 93 GLU A N 1
ATOM 736 C CA . GLU A 1 93 ? 23.018 3.475 -29.076 1.00 54.44 93 GLU A CA 1
ATOM 737 C C . GLU A 1 93 ? 22.653 3.240 -30.554 1.00 54.44 93 GLU A C 1
ATOM 739 O O . GLU A 1 93 ? 23.340 2.482 -31.246 1.00 54.44 93 GLU A O 1
ATOM 744 N N . ALA A 1 94 ? 21.541 3.808 -31.031 1.00 50.56 94 ALA A N 1
ATOM 745 C CA . ALA A 1 94 ? 21.176 3.761 -32.440 1.00 50.56 94 ALA A CA 1
ATOM 746 C C . ALA A 1 94 ? 21.815 4.961 -33.165 1.00 50.56 94 ALA A C 1
ATOM 748 O O . ALA A 1 94 ? 21.696 6.079 -32.664 1.00 50.56 94 ALA A O 1
ATOM 749 N N . PRO A 1 95 ? 22.475 4.760 -34.320 1.00 53.81 95 PRO A N 1
ATOM 750 C CA . PRO A 1 95 ? 23.048 5.863 -35.085 1.00 53.81 95 PRO A CA 1
ATOM 751 C C . PRO A 1 95 ? 21.971 6.907 -35.410 1.00 53.81 95 PRO A C 1
ATOM 753 O O . PRO A 1 95 ? 20.878 6.562 -35.867 1.00 53.81 95 PRO A O 1
ATOM 756 N N . GLU A 1 96 ? 22.264 8.185 -35.152 1.00 54.78 96 GLU A N 1
ATOM 757 C CA . GLU A 1 96 ? 21.299 9.289 -35.300 1.00 54.78 96 GLU A CA 1
ATOM 758 C C . GLU A 1 96 ? 20.968 9.586 -36.771 1.00 54.78 96 GLU A C 1
ATOM 760 O O . GLU A 1 96 ? 20.009 10.301 -37.070 1.00 54.78 96 GLU A O 1
ATOM 765 N N . ASN A 1 97 ? 21.752 9.042 -37.706 1.00 52.75 97 ASN A N 1
ATOM 766 C CA . ASN A 1 97 ? 21.565 9.243 -39.132 1.00 52.75 97 ASN A CA 1
ATOM 767 C C . ASN A 1 97 ? 21.740 7.952 -39.947 1.00 52.75 97 ASN A C 1
ATOM 769 O O . ASN A 1 97 ? 22.476 7.030 -39.603 1.00 52.75 97 ASN A O 1
ATOM 773 N N . GLU A 1 98 ? 21.070 7.936 -41.094 1.00 51.94 98 GLU A N 1
ATOM 774 C CA . GLU A 1 98 ? 21.056 6.839 -42.066 1.00 51.94 98 GLU A CA 1
ATOM 775 C C . GLU A 1 98 ? 22.447 6.581 -42.681 1.00 51.94 98 GLU A C 1
ATOM 777 O O . GLU A 1 98 ? 22.743 5.476 -43.130 1.00 51.94 98 GLU A O 1
ATOM 782 N N . ASN A 1 99 ? 23.321 7.594 -42.681 1.00 52.94 99 ASN A N 1
ATOM 783 C CA . ASN A 1 99 ? 24.653 7.534 -43.284 1.00 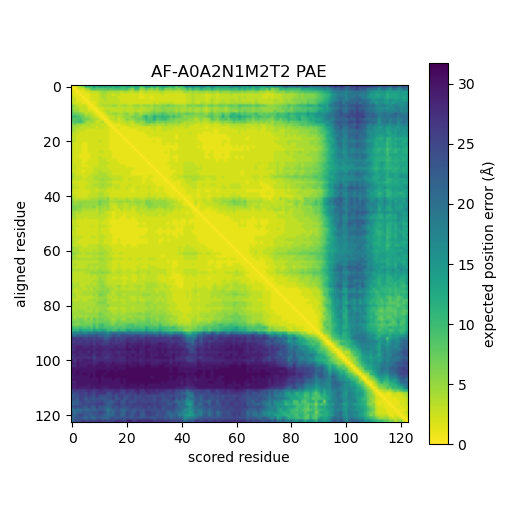52.94 99 ASN A CA 1
ATOM 784 C C . ASN A 1 99 ? 25.680 6.798 -42.404 1.00 52.94 99 ASN A C 1
ATOM 786 O O . ASN A 1 99 ? 26.630 6.235 -42.944 1.00 52.94 99 ASN A O 1
ATOM 790 N N . GLU A 1 100 ? 25.489 6.753 -41.083 1.00 52.75 100 GLU A N 1
ATOM 791 C CA . GLU A 1 100 ? 26.301 5.968 -40.141 1.00 52.75 100 GLU A CA 1
ATOM 792 C C . GLU A 1 100 ? 26.057 4.463 -40.310 1.00 52.75 100 GLU A C 1
ATOM 794 O O . GLU A 1 100 ? 26.990 3.673 -40.208 1.00 52.75 100 GLU A O 1
ATOM 799 N N . ILE A 1 101 ? 24.832 4.076 -40.682 1.00 51.94 101 ILE A N 1
ATOM 800 C CA . ILE A 1 101 ? 24.444 2.685 -40.971 1.00 51.94 101 ILE A CA 1
ATOM 801 C C . ILE A 1 101 ? 25.120 2.179 -42.260 1.00 51.94 101 ILE A C 1
ATOM 803 O O . ILE A 1 101 ? 25.435 0.998 -42.395 1.00 51.94 101 ILE A O 1
ATOM 807 N N . LEU A 1 102 ? 25.360 3.071 -43.226 1.00 49.97 102 LEU A N 1
ATOM 808 C CA . LEU A 1 102 ? 25.876 2.722 -44.555 1.00 49.97 102 LEU A CA 1
ATOM 809 C C . LEU A 1 102 ? 27.414 2.699 -44.648 1.00 49.97 102 LEU A C 1
ATOM 811 O O . LEU A 1 102 ? 27.944 2.309 -45.688 1.00 49.97 102 LEU A O 1
ATOM 815 N N . GLN A 1 103 ? 28.140 3.082 -43.589 1.00 49.69 103 GLN A N 1
ATOM 816 C CA . GLN A 1 103 ? 29.613 3.059 -43.546 1.00 49.69 103 GLN A CA 1
ATOM 817 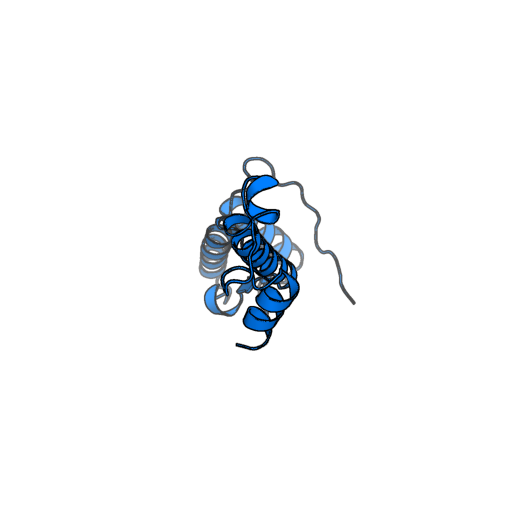C C . GLN A 1 103 ? 30.212 1.875 -42.766 1.00 49.69 103 GLN A C 1
ATOM 819 O O . GLN A 1 103 ? 31.406 1.876 -42.457 1.00 49.69 103 GLN A O 1
ATOM 824 N N . GLU A 1 104 ? 29.442 0.823 -42.488 1.00 45.12 104 GLU A N 1
ATOM 825 C CA . GLU A 1 104 ? 29.961 -0.373 -41.819 1.00 45.12 104 GLU A CA 1
ATOM 826 C C . GLU A 1 104 ? 30.775 -1.271 -42.764 1.00 45.12 104 GLU A C 1
ATOM 828 O O . GLU A 1 104 ? 30.360 -2.345 -43.197 1.00 45.12 104 GLU A O 1
ATOM 833 N N . ASN A 1 105 ? 32.025 -0.876 -43.006 1.00 43.56 105 ASN A N 1
ATOM 834 C CA . ASN A 1 105 ? 33.085 -1.867 -43.132 1.00 43.56 105 ASN A CA 1
ATOM 835 C C . ASN A 1 105 ? 33.239 -2.552 -41.769 1.00 43.56 105 ASN A C 1
ATOM 837 O O . ASN A 1 105 ? 33.877 -2.013 -40.870 1.00 43.56 105 ASN A O 1
ATOM 841 N 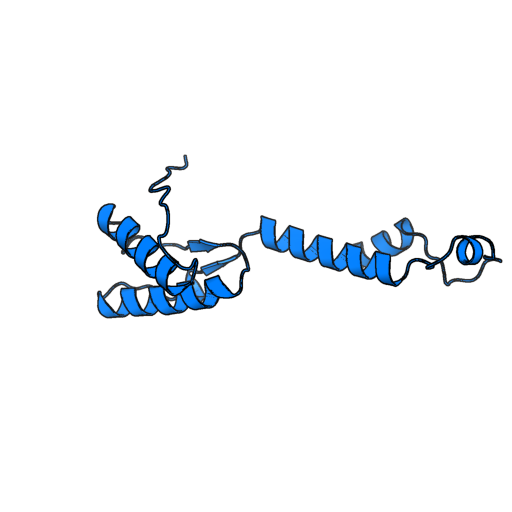N . THR A 1 106 ? 32.602 -3.719 -41.637 1.00 49.06 106 THR A N 1
ATOM 842 C CA . THR A 1 106 ? 32.852 -4.802 -40.667 1.00 49.06 106 THR A CA 1
ATOM 843 C C . THR A 1 106 ? 33.827 -4.438 -39.536 1.00 49.06 106 THR A C 1
ATOM 845 O O . THR A 1 106 ? 35.014 -4.759 -39.589 1.00 49.06 106 THR A O 1
ATOM 848 N N . SER A 1 107 ? 33.334 -3.792 -38.483 1.00 41.72 107 SER A N 1
ATOM 849 C CA . SER A 1 107 ? 34.039 -3.720 -37.202 1.00 41.72 107 SER A CA 1
ATOM 850 C C . SER A 1 107 ? 33.033 -3.893 -36.066 1.00 41.72 107 SER A C 1
ATOM 852 O O . SER A 1 107 ? 31.850 -3.612 -36.226 1.00 41.72 107 SER A O 1
ATOM 854 N N . ALA A 1 108 ? 33.485 -4.473 -34.953 1.00 46.31 108 ALA A N 1
ATOM 855 C CA . ALA A 1 108 ? 32.684 -5.097 -33.892 1.00 46.31 108 ALA A CA 1
ATOM 856 C C . ALA A 1 108 ? 31.684 -4.185 -33.139 1.00 46.31 108 ALA A C 1
ATOM 858 O O . ALA A 1 108 ? 31.109 -4.608 -32.138 1.00 46.31 108 ALA A O 1
ATOM 859 N N . SER A 1 109 ? 31.473 -2.949 -33.590 1.00 43.97 109 SER A N 1
ATOM 860 C CA . SER A 1 109 ? 30.606 -1.949 -32.966 1.00 43.97 109 SER A CA 1
ATOM 861 C C . SER A 1 109 ? 29.116 -2.146 -33.236 1.00 43.97 109 SER A C 1
ATOM 863 O O . SER A 1 109 ? 28.301 -1.530 -32.556 1.00 43.97 109 SER A O 1
ATOM 865 N N . THR A 1 110 ? 28.741 -3.031 -34.159 1.00 48.34 110 THR A N 1
ATOM 866 C CA . THR A 1 110 ? 27.335 -3.205 -34.545 1.00 48.34 110 THR A CA 1
ATOM 867 C C . THR A 1 110 ? 26.896 -4.633 -34.307 1.00 48.34 110 THR A C 1
ATOM 869 O O . THR A 1 110 ? 26.536 -5.381 -35.215 1.00 48.34 110 THR A O 1
ATOM 872 N N . LEU A 1 111 ? 26.896 -5.047 -33.037 1.00 52.03 111 LEU A N 1
ATOM 873 C CA . LEU A 1 111 ? 25.981 -6.115 -32.659 1.00 52.03 111 LEU A CA 1
ATOM 874 C C . LEU A 1 111 ? 24.578 -5.591 -32.993 1.00 52.03 111 LEU A C 1
ATOM 876 O O . LEU A 1 111 ? 24.081 -4.677 -32.339 1.00 52.03 111 LEU A O 1
ATOM 880 N N . GLY A 1 112 ? 23.966 -6.111 -34.059 1.00 60.03 112 GLY A N 1
ATOM 881 C CA . GLY A 1 112 ? 22.600 -5.752 -34.428 1.00 60.03 112 GLY A CA 1
ATOM 882 C C . GLY A 1 112 ? 21.648 -5.938 -33.242 1.00 60.03 112 GLY A C 1
ATOM 883 O O . GLY A 1 112 ? 21.955 -6.671 -32.300 1.00 60.03 112 GLY A O 1
ATOM 884 N N . VAL A 1 113 ? 20.473 -5.302 -33.285 1.00 56.94 113 VAL A N 1
ATOM 885 C CA . VAL A 1 113 ? 19.471 -5.322 -32.195 1.00 56.94 113 VAL A CA 1
ATOM 886 C C . VAL A 1 113 ? 19.256 -6.733 -31.618 1.00 56.94 113 VAL A C 1
ATOM 888 O O . VAL A 1 113 ? 19.169 -6.898 -30.406 1.00 56.94 113 VAL A O 1
ATOM 891 N N . ILE A 1 114 ? 19.272 -7.769 -32.466 1.00 59.75 114 ILE A N 1
ATOM 892 C CA . ILE A 1 114 ? 19.149 -9.185 -32.073 1.00 59.75 114 ILE A CA 1
ATOM 893 C C . ILE A 1 114 ? 20.313 -9.660 -31.186 1.00 59.75 114 ILE A C 1
ATOM 895 O O . ILE A 1 114 ? 20.094 -10.342 -30.184 1.00 59.75 114 ILE A O 1
ATOM 899 N N . ALA A 1 115 ? 21.550 -9.305 -31.528 1.00 62.44 115 ALA A N 1
ATOM 900 C CA . ALA A 1 115 ? 22.734 -9.704 -30.777 1.00 62.44 115 ALA A CA 1
ATOM 901 C C . ALA A 1 115 ? 22.832 -8.946 -29.436 1.00 62.44 115 ALA A C 1
ATOM 903 O O . ALA A 1 115 ? 23.214 -9.539 -28.430 1.00 62.44 115 ALA A O 1
ATOM 904 N N . LYS A 1 116 ? 22.376 -7.683 -29.385 1.00 63.16 116 LYS A N 1
ATOM 905 C CA . LYS A 1 116 ? 22.255 -6.901 -28.137 1.00 63.16 116 LYS A CA 1
ATOM 906 C C . LYS A 1 116 ? 21.182 -7.457 -27.199 1.00 63.16 116 LYS A C 1
ATOM 908 O O . LYS A 1 116 ? 21.439 -7.650 -26.015 1.00 63.16 116 LYS A O 1
ATOM 913 N N . VAL A 1 117 ? 19.999 -7.774 -27.733 1.00 63.88 117 VAL A N 1
ATOM 914 C CA . VAL A 1 117 ? 18.920 -8.419 -26.965 1.00 63.88 117 VAL A CA 1
ATOM 915 C C . VAL A 1 117 ? 19.379 -9.777 -26.431 1.00 63.88 117 VAL A C 1
ATOM 917 O O . VAL A 1 117 ? 19.133 -10.086 -25.271 1.00 63.88 117 VAL A O 1
ATOM 920 N N . SER A 1 118 ? 20.113 -10.554 -27.233 1.00 62.75 118 SER A N 1
ATOM 921 C CA . SER A 1 118 ? 20.692 -11.823 -26.778 1.00 62.75 118 SER A CA 1
ATOM 922 C C . SER A 1 118 ? 21.684 -11.612 -25.628 1.00 62.75 118 SER A C 1
ATOM 924 O O . SER A 1 118 ? 21.604 -12.311 -24.625 1.00 62.75 118 SER A O 1
ATOM 926 N N . TYR A 1 119 ? 22.575 -10.619 -25.709 1.00 67.31 119 TYR A N 1
ATOM 927 C CA . TYR A 1 119 ? 23.524 -10.341 -24.625 1.00 67.31 119 TYR A CA 1
ATOM 928 C C . TYR A 1 119 ? 22.828 -10.007 -23.295 1.00 67.31 119 TYR A C 1
ATOM 930 O O . TYR A 1 119 ? 23.210 -10.570 -22.276 1.00 67.31 119 TYR A O 1
ATOM 938 N N . ILE A 1 120 ? 21.787 -9.163 -23.323 1.00 64.56 120 ILE A N 1
ATOM 939 C CA . ILE A 1 120 ? 21.010 -8.757 -22.134 1.00 64.56 120 ILE A CA 1
ATOM 940 C C . ILE A 1 120 ? 20.189 -9.915 -21.545 1.00 64.56 120 ILE A C 1
ATOM 942 O O . ILE A 1 120 ? 19.946 -9.950 -20.345 1.00 64.56 120 ILE A O 1
ATOM 946 N N . ILE A 1 121 ? 19.700 -10.840 -22.376 1.00 66.88 121 ILE A N 1
ATOM 947 C CA . ILE A 1 121 ? 18.876 -11.966 -21.904 1.00 66.88 121 ILE A CA 1
ATOM 948 C C . ILE A 1 121 ? 19.738 -13.082 -21.299 1.00 66.88 121 ILE A C 1
ATOM 950 O O . ILE A 1 121 ? 19.280 -13.785 -20.398 1.00 66.88 121 ILE A O 1
ATOM 954 N N . TYR A 1 122 ? 20.955 -13.276 -21.809 1.00 67.94 122 TYR A N 1
ATOM 955 C CA . TYR A 1 122 ? 21.806 -14.415 -21.458 1.00 67.94 122 TYR A CA 1
ATOM 956 C C . TYR A 1 122 ? 22.976 -14.081 -20.510 1.00 67.94 122 TYR A C 1
ATOM 958 O O . TYR A 1 122 ? 23.706 -15.005 -20.150 1.00 67.94 122 TYR A O 1
ATOM 966 N N . ASN A 1 123 ? 23.155 -12.820 -20.092 1.00 48.50 123 ASN A N 1
ATOM 967 C CA . ASN A 1 123 ? 24.127 -12.378 -19.071 1.00 48.50 123 ASN A CA 1
ATOM 968 C C . ASN A 1 123 ? 23.456 -11.472 -18.037 1.00 48.50 123 ASN A C 1
ATOM 970 O O . ASN A 1 123 ? 23.939 -11.466 -16.884 1.00 48.50 123 ASN A O 1
#

pLDDT: mean 83.23, std 17.97, range [41.72, 98.31]

Radius of gyration: 22.98 Å; Cα contacts (8 Å, |Δi|>4): 83; chains: 1; bounding box: 51×32×61 Å